Protein AF-A0A961DY93-F1 (afdb_monomer_lite)

Radius of gyration: 14.18 Å; chains: 1; bounding box: 35×26×29 Å

Structure (mmCIF, N/CA/C/O backbone):
data_AF-A0A961DY93-F1
#
_entry.id   AF-A0A961DY93-F1
#
loop_
_atom_site.group_PDB
_atom_site.id
_atom_site.type_symbol
_atom_site.label_atom_id
_atom_site.label_alt_id
_atom_site.label_comp_id
_atom_site.label_asym_id
_atom_site.label_entity_id
_atom_site.label_seq_id
_atom_site.pdbx_PDB_ins_code
_atom_site.Cartn_x
_atom_site.Cartn_y
_atom_site.Cartn_z
_atom_site.occupancy
_atom_site.B_iso_or_equiv
_atom_site.auth_seq_id
_atom_site.auth_comp_id
_atom_site.auth_asym_id
_atom_site.auth_atom_id
_atom_site.pdbx_PDB_model_num
ATOM 1 N N . SER A 1 1 ? -19.897 -7.450 -0.874 1.00 83.44 1 SER A N 1
ATOM 2 C CA . SER A 1 1 ? -19.285 -8.776 -0.645 1.00 83.44 1 SER A CA 1
ATOM 3 C C . SER A 1 1 ? -18.576 -8.742 0.696 1.00 83.44 1 SER A C 1
ATOM 5 O O . SER A 1 1 ? -18.025 -7.692 1.018 1.00 83.44 1 SER A O 1
ATOM 7 N N . ALA A 1 2 ? -18.563 -9.853 1.437 1.00 87.62 2 ALA A N 1
ATOM 8 C CA . ALA A 1 2 ? -17.828 -9.990 2.700 1.00 87.62 2 ALA A CA 1
ATOM 9 C C . ALA A 1 2 ? -16.331 -9.632 2.564 1.00 87.62 2 ALA A C 1
ATOM 11 O O . ALA A 1 2 ? -15.719 -9.103 3.496 1.00 87.62 2 ALA A O 1
ATOM 12 N N . ASP A 1 3 ? -15.756 -9.830 1.375 1.00 91.62 3 ASP A N 1
ATOM 13 C CA . ASP A 1 3 ? -14.362 -9.474 1.087 1.00 91.62 3 ASP A CA 1
ATOM 14 C C . ASP A 1 3 ? -14.125 -7.961 1.135 1.00 91.62 3 ASP A C 1
ATOM 16 O O . ASP A 1 3 ? -13.136 -7.500 1.698 1.00 91.62 3 ASP A O 1
ATOM 20 N N . ALA A 1 4 ? -15.054 -7.165 0.597 1.00 93.44 4 ALA A N 1
ATOM 21 C CA . ALA A 1 4 ? -14.921 -5.709 0.557 1.00 93.44 4 ALA A CA 1
ATOM 22 C C . ALA A 1 4 ? -14.965 -5.096 1.965 1.00 93.44 4 ALA A C 1
ATOM 24 O O . ALA A 1 4 ? -14.184 -4.200 2.279 1.00 93.44 4 ALA A O 1
ATOM 25 N N . GLU A 1 5 ? -15.836 -5.615 2.833 1.00 96.44 5 GLU A N 1
ATOM 26 C CA . GLU A 1 5 ? -15.895 -5.214 4.243 1.00 96.44 5 GLU A CA 1
ATOM 27 C C . GLU A 1 5 ? -14.619 -5.603 4.993 1.00 96.44 5 GLU A C 1
ATOM 29 O O . GLU A 1 5 ? -14.100 -4.827 5.796 1.00 96.44 5 GLU A O 1
ATOM 34 N N . SER A 1 6 ? -14.072 -6.784 4.696 1.00 96.69 6 SER A N 1
ATOM 35 C CA . SER A 1 6 ? -12.821 -7.244 5.299 1.00 96.69 6 SER A CA 1
ATOM 36 C C . SER A 1 6 ? -11.631 -6.386 4.877 1.00 96.69 6 SER A C 1
ATOM 38 O O . SER A 1 6 ? -10.837 -5.982 5.727 1.00 96.69 6 SER A O 1
ATOM 40 N N . VAL A 1 7 ? -11.550 -6.020 3.596 1.00 96.38 7 VAL A N 1
ATOM 41 C CA . VAL A 1 7 ? -10.536 -5.087 3.088 1.00 96.38 7 VAL A CA 1
ATOM 42 C C . VAL A 1 7 ? -10.668 -3.713 3.744 1.00 96.38 7 VAL A C 1
ATOM 44 O O . VAL A 1 7 ? -9.653 -3.125 4.124 1.00 96.38 7 VAL A O 1
ATOM 47 N N . ALA A 1 8 ? -11.889 -3.200 3.916 1.00 96.94 8 ALA A N 1
ATOM 48 C CA . ALA A 1 8 ? -12.114 -1.909 4.562 1.00 96.94 8 ALA A CA 1
ATOM 49 C C . ALA A 1 8 ? -11.647 -1.914 6.027 1.00 96.94 8 ALA A C 1
ATOM 51 O O . ALA A 1 8 ? -10.946 -0.992 6.447 1.00 96.94 8 ALA A O 1
ATOM 52 N N . ARG A 1 9 ? -11.961 -2.982 6.773 1.00 98.12 9 ARG A N 1
ATOM 53 C CA . ARG A 1 9 ? -11.521 -3.163 8.164 1.00 98.12 9 ARG A CA 1
ATOM 54 C C . ARG A 1 9 ? -9.997 -3.155 8.280 1.00 98.12 9 ARG A C 1
ATOM 56 O O . ARG A 1 9 ? -9.447 -2.316 8.986 1.00 98.12 9 ARG A O 1
ATOM 63 N N . VAL A 1 10 ? -9.320 -4.024 7.526 1.00 98.06 10 VAL A N 1
ATOM 64 C CA . VAL A 1 10 ? -7.850 -4.139 7.563 1.00 98.06 10 VAL A CA 1
ATOM 65 C C . VAL A 1 10 ? -7.179 -2.837 7.112 1.00 98.06 10 VAL A C 1
ATOM 67 O O . VAL A 1 10 ? -6.164 -2.426 7.670 1.00 98.06 10 VAL A O 1
ATOM 70 N N . SER A 1 11 ? -7.753 -2.140 6.128 1.00 98.19 11 SER A N 1
ATOM 71 C CA . SER A 1 11 ? -7.236 -0.840 5.684 1.00 98.19 11 SER A CA 1
ATOM 72 C C . SER A 1 11 ? -7.290 0.213 6.795 1.00 98.19 11 SER A C 1
ATOM 74 O O . SER A 1 11 ? -6.321 0.954 6.966 1.00 98.19 11 SER A O 1
ATOM 76 N N . GLY A 1 12 ? -8.386 0.256 7.561 1.00 98.31 12 GLY A N 1
ATOM 77 C CA . GLY A 1 12 ? -8.529 1.137 8.722 1.00 98.31 12 GLY A CA 1
ATOM 78 C C . GLY A 1 12 ? -7.514 0.815 9.819 1.00 98.31 12 GLY A C 1
ATOM 79 O O . GLY A 1 12 ? -6.795 1.703 10.268 1.00 98.31 12 GLY A O 1
ATOM 80 N N . GLU A 1 13 ? -7.354 -0.465 10.160 1.00 98.50 13 GLU A N 1
ATOM 81 C CA . GLU A 1 13 ? -6.367 -0.920 11.151 1.00 98.50 13 GLU A CA 1
ATOM 82 C C . GLU A 1 13 ? -4.932 -0.519 10.769 1.00 98.50 13 GLU A C 1
ATOM 84 O O . GLU A 1 13 ? -4.169 -0.036 11.608 1.00 98.50 13 GLU A O 1
ATOM 89 N N . ILE A 1 14 ? -4.561 -0.649 9.488 1.00 98.44 14 ILE A N 1
ATOM 90 C CA . ILE A 1 14 ? -3.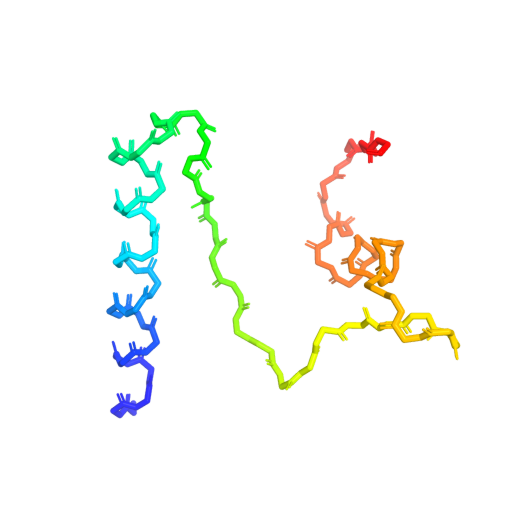256 -0.194 8.985 1.00 98.44 14 ILE A CA 1
ATOM 91 C C . ILE A 1 14 ? -3.106 1.324 9.158 1.00 98.44 14 ILE A C 1
ATOM 93 O O . ILE A 1 14 ? -2.054 1.797 9.596 1.00 98.44 14 ILE A O 1
ATOM 97 N N . GLN A 1 15 ? -4.130 2.105 8.808 1.00 98.62 15 GLN A N 1
ATOM 98 C CA . GLN A 1 15 ? -4.096 3.565 8.929 1.00 98.62 15 GLN A CA 1
ATOM 99 C C . GLN A 1 15 ? -3.952 4.021 10.380 1.00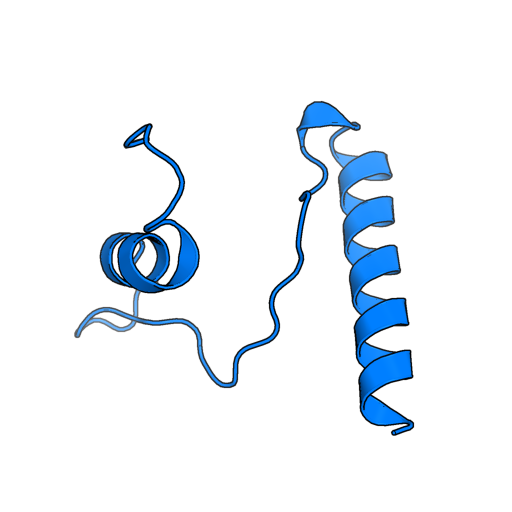 98.62 15 GLN A C 1
ATOM 101 O O . GLN A 1 15 ? -3.125 4.902 10.659 1.00 98.62 15 GLN A O 1
ATOM 106 N N . ASP A 1 16 ? -4.713 3.403 11.281 1.00 98.62 16 ASP A N 1
ATOM 107 C CA . ASP A 1 16 ? -4.702 3.680 12.712 1.00 98.62 16 ASP A CA 1
ATOM 108 C C . ASP A 1 16 ? -3.365 3.298 13.335 1.00 98.62 16 ASP A C 1
ATOM 110 O O . ASP A 1 16 ? -2.779 4.092 14.071 1.00 98.62 16 ASP A O 1
ATOM 114 N N . GLU A 1 17 ? -2.807 2.143 12.975 1.00 98.69 17 GLU A N 1
ATOM 115 C CA . GLU A 1 17 ? -1.537 1.696 13.536 1.00 98.69 17 GLU A CA 1
ATOM 116 C C . GLU A 1 17 ? -0.359 2.552 13.053 1.00 98.69 17 GLU A C 1
ATOM 118 O O . GLU A 1 17 ? 0.524 2.916 13.840 1.00 98.69 17 GLU A O 1
ATOM 123 N N . VAL A 1 18 ? -0.357 2.958 11.778 1.00 98.75 18 VAL A N 1
ATOM 124 C CA . VAL A 1 18 ? 0.639 3.909 11.266 1.00 98.75 18 VAL A CA 1
ATOM 125 C C . VAL A 1 18 ? 0.479 5.267 11.947 1.00 98.75 18 VAL A C 1
ATOM 127 O O . VAL A 1 18 ? 1.482 5.860 12.352 1.00 98.75 18 VAL A O 1
ATOM 130 N N . ARG A 1 19 ? -0.756 5.752 12.130 1.00 98.44 19 ARG A N 1
ATOM 131 C CA . ARG A 1 19 ? -1.024 7.002 12.854 1.00 98.44 19 ARG A CA 1
ATOM 132 C C . ARG A 1 19 ? -0.536 6.922 14.298 1.00 98.44 19 ARG A C 1
ATOM 134 O O . ARG A 1 19 ? 0.103 7.861 14.763 1.00 98.44 19 ARG A O 1
ATOM 141 N N . ARG A 1 20 ? -0.798 5.813 14.988 1.00 98.56 20 ARG A N 1
ATOM 142 C CA . ARG A 1 20 ? -0.414 5.589 16.384 1.00 98.56 20 ARG A CA 1
ATOM 143 C C . ARG A 1 20 ? 1.103 5.530 16.557 1.00 98.56 20 ARG A C 1
ATOM 145 O O . ARG A 1 20 ? 1.625 6.145 17.479 1.00 98.56 20 ARG A O 1
ATOM 152 N N . ARG A 1 21 ? 1.818 4.812 15.681 1.00 98.50 21 ARG A N 1
ATOM 153 C CA . ARG A 1 21 ? 3.278 4.616 15.801 1.00 98.50 21 ARG A CA 1
ATOM 154 C C . ARG A 1 21 ? 4.113 5.748 15.211 1.00 98.50 21 ARG A C 1
ATOM 156 O O . ARG A 1 21 ? 5.202 6.012 15.706 1.00 98.50 21 ARG A O 1
ATOM 163 N N . LYS A 1 22 ? 3.654 6.364 14.118 1.00 98.38 22 LYS A N 1
ATOM 164 C CA . LYS A 1 22 ? 4.439 7.332 13.330 1.00 98.38 22 LYS A CA 1
ATOM 165 C C . LYS A 1 22 ? 3.824 8.728 13.315 1.00 98.38 22 LYS A C 1
ATOM 167 O O . LYS A 1 22 ? 4.443 9.647 12.800 1.00 98.38 22 LYS A O 1
ATOM 172 N N . GLY A 1 23 ? 2.633 8.910 13.872 1.00 98.31 23 GLY A N 1
ATOM 173 C CA . GLY A 1 23 ? 1.915 10.178 13.851 1.00 98.31 23 GLY A CA 1
ATOM 174 C C . GLY A 1 23 ? 1.067 10.377 12.587 1.00 98.31 23 GLY A C 1
ATOM 175 O O . GLY A 1 23 ? 1.225 9.680 11.579 1.00 98.31 23 GLY A O 1
ATOM 176 N N . PRO A 1 24 ? 0.150 11.359 12.615 1.00 97.38 24 PRO A N 1
ATOM 177 C CA . PRO A 1 24 ? -0.855 11.558 11.569 1.00 97.38 24 PRO A CA 1
ATOM 178 C C . PRO A 1 24 ? -0.267 11.931 10.203 1.00 97.38 24 PRO A C 1
ATOM 180 O O . PRO A 1 24 ? -0.847 11.570 9.186 1.00 97.38 24 PRO A O 1
ATOM 183 N N . VAL A 1 25 ? 0.897 12.592 10.159 1.00 97.62 25 VAL A N 1
ATOM 184 C CA . VAL A 1 25 ? 1.583 12.962 8.902 1.00 97.62 25 VAL A CA 1
ATOM 185 C C . VAL A 1 25 ? 1.972 11.731 8.079 1.00 97.62 25 VAL A C 1
ATOM 187 O O . VAL A 1 25 ? 1.978 11.781 6.851 1.00 97.62 25 VAL A O 1
ATOM 190 N N . HIS A 1 26 ? 2.286 10.624 8.750 1.00 97.62 26 HIS A N 1
ATOM 191 C CA . HIS A 1 26 ? 2.746 9.401 8.104 1.00 97.62 26 HI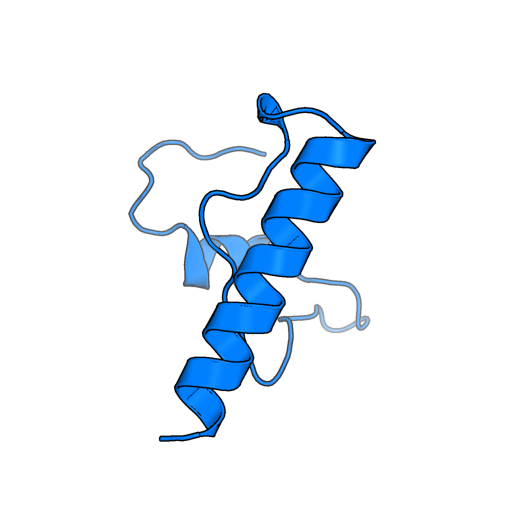S A CA 1
ATOM 192 C C . HIS A 1 26 ? 1.620 8.414 7.785 1.00 97.62 26 HIS A C 1
ATOM 194 O O . HIS A 1 26 ? 1.875 7.449 7.064 1.00 97.62 26 HIS A O 1
ATOM 200 N N . SER A 1 27 ? 0.404 8.628 8.297 1.00 98.12 27 SER A N 1
ATOM 201 C CA . SER A 1 27 ? -0.728 7.743 8.015 1.00 98.12 27 SER A CA 1
ATOM 202 C C . SER A 1 27 ? -1.099 7.809 6.524 1.00 98.12 27 SER A C 1
ATOM 204 O O . SER A 1 27 ? -1.229 8.906 5.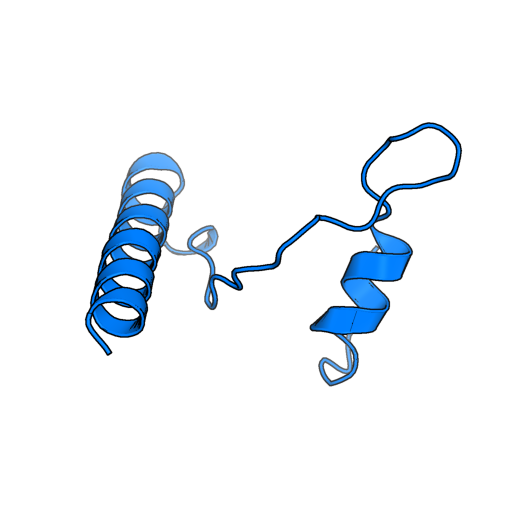965 1.00 98.12 27 SER A O 1
ATOM 206 N N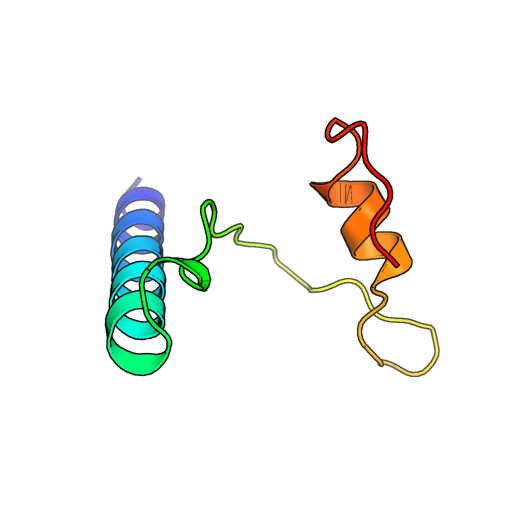 . PRO A 1 28 ? -1.222 6.660 5.834 1.00 95.94 28 PRO A N 1
ATOM 207 C CA . PRO A 1 28 ? -1.494 6.646 4.407 1.00 95.94 28 PRO A CA 1
ATOM 208 C C . PRO A 1 28 ? -2.928 7.095 4.121 1.00 95.94 28 PRO A C 1
ATOM 210 O O . PRO A 1 28 ? -3.888 6.621 4.722 1.00 95.94 28 PRO A O 1
ATOM 213 N N . LYS A 1 29 ? -3.093 7.966 3.122 1.00 93.44 29 LYS A N 1
ATOM 214 C CA . LYS A 1 29 ? -4.422 8.432 2.688 1.00 93.44 29 LYS A CA 1
ATOM 215 C C . LYS A 1 29 ? -5.249 7.340 2.009 1.00 93.44 29 LYS A C 1
ATOM 217 O O . LYS A 1 29 ? -6.468 7.439 1.969 1.00 93.44 29 LYS A O 1
ATOM 222 N N . GLN A 1 30 ? -4.584 6.344 1.431 1.00 92.88 30 GLN A N 1
ATOM 223 C CA . GLN A 1 30 ? -5.200 5.221 0.734 1.00 92.88 30 GLN A CA 1
ATOM 224 C C . GLN A 1 30 ? -4.362 3.965 0.981 1.00 92.88 30 GLN A C 1
ATOM 226 O O . GLN A 1 30 ? -3.131 4.037 0.972 1.00 92.88 30 GLN A O 1
ATOM 231 N N . VAL A 1 31 ? -5.034 2.829 1.153 1.00 94.81 31 VAL A N 1
ATOM 232 C CA . VAL A 1 31 ? -4.445 1.486 1.136 1.00 94.81 31 VAL A CA 1
ATOM 233 C C . VAL A 1 31 ? -5.024 0.781 -0.086 1.00 94.81 31 VAL A C 1
ATOM 235 O O . VAL A 1 31 ? -6.238 0.745 -0.260 1.00 94.81 31 VAL A O 1
ATOM 238 N N . ILE A 1 32 ? -4.159 0.297 -0.975 1.00 93.06 32 ILE A N 1
ATOM 239 C CA . ILE A 1 32 ? -4.561 -0.339 -2.233 1.00 93.06 32 ILE A CA 1
ATOM 240 C C . ILE A 1 32 ? -4.115 -1.793 -2.166 1.00 93.06 32 ILE A C 1
ATOM 242 O O . ILE A 1 32 ? -2.919 -2.065 -2.063 1.00 93.06 32 ILE A O 1
ATOM 246 N N . VAL A 1 33 ? -5.076 -2.712 -2.221 1.00 93.62 33 VAL A N 1
ATOM 247 C CA . VAL A 1 33 ? -4.808 -4.151 -2.276 1.00 93.62 33 VAL A CA 1
ATOM 248 C C . VAL A 1 33 ? -4.575 -4.549 -3.731 1.00 93.62 33 VAL A C 1
ATOM 250 O O . VAL A 1 33 ? -5.313 -4.134 -4.624 1.00 93.62 33 VAL A O 1
ATOM 253 N N . VAL A 1 34 ? -3.517 -5.318 -3.968 1.00 93.81 34 VAL A N 1
ATOM 254 C CA . VAL A 1 34 ? -3.112 -5.823 -5.283 1.00 93.81 34 VAL A CA 1
ATOM 255 C C . VAL A 1 34 ? -2.663 -7.268 -5.131 1.00 93.81 34 VAL A C 1
ATOM 257 O O . VAL A 1 34 ? -2.147 -7.630 -4.077 1.00 93.81 34 VAL A O 1
ATOM 260 N N . ASP A 1 35 ? -2.786 -8.062 -6.191 1.00 94.25 35 ASP A N 1
ATOM 261 C CA . ASP A 1 35 ? -2.354 -9.467 -6.159 1.00 94.25 35 ASP A CA 1
ATOM 262 C C . ASP A 1 35 ? -0.837 -9.599 -5.967 1.00 94.25 35 ASP A C 1
ATOM 264 O O . ASP A 1 35 ? -0.358 -10.504 -5.289 1.00 94.25 35 ASP A O 1
ATOM 268 N N . ALA A 1 36 ? -0.068 -8.670 -6.546 1.00 93.88 36 ALA A N 1
ATOM 269 C CA . ALA A 1 36 ? 1.381 -8.622 -6.408 1.00 93.88 36 ALA A CA 1
ATOM 270 C C . ALA A 1 36 ? 1.926 -7.194 -6.532 1.00 93.88 36 ALA A C 1
ATOM 272 O O . ALA A 1 36 ? 1.467 -6.385 -7.348 1.00 93.88 36 ALA A O 1
ATOM 273 N N . VAL A 1 37 ? 2.960 -6.899 -5.743 1.00 92.44 37 VAL A N 1
ATOM 274 C CA . VAL A 1 37 ? 3.740 -5.665 -5.879 1.00 92.44 37 VAL A CA 1
ATOM 275 C C . VAL A 1 37 ? 4.651 -5.798 -7.105 1.00 92.44 37 VAL A C 1
ATOM 277 O O . VAL A 1 37 ? 5.355 -6.801 -7.212 1.00 92.44 37 VAL A O 1
ATOM 280 N N . PRO A 1 38 ? 4.685 -4.810 -8.022 1.00 94.06 38 PRO A N 1
ATOM 281 C CA . PRO A 1 38 ? 5.645 -4.798 -9.118 1.00 94.06 38 PRO A CA 1
ATOM 282 C C . PRO A 1 38 ? 7.081 -4.911 -8.606 1.00 94.06 38 PRO A C 1
ATOM 284 O O . PRO A 1 38 ? 7.496 -4.170 -7.710 1.00 94.06 38 PRO A O 1
ATOM 287 N N . VAL A 1 39 ? 7.849 -5.812 -9.208 1.00 97.19 39 VAL A N 1
ATOM 288 C CA . VAL A 1 39 ? 9.261 -6.032 -8.898 1.00 97.19 39 VAL A CA 1
ATOM 289 C C . VAL A 1 39 ? 10.105 -5.925 -10.163 1.00 97.19 39 VAL A C 1
ATOM 291 O O . VAL A 1 39 ? 9.632 -6.154 -11.272 1.00 97.19 39 VAL A O 1
ATOM 294 N N . THR A 1 40 ? 11.368 -5.560 -9.987 1.00 96.69 40 THR A N 1
ATOM 295 C CA . THR A 1 40 ? 12.385 -5.559 -11.045 1.00 96.69 40 THR A CA 1
ATOM 296 C C . THR A 1 40 ? 12.778 -6.992 -11.423 1.00 96.69 40 THR A C 1
ATOM 298 O O . THR A 1 40 ? 12.459 -7.934 -10.700 1.00 96.69 40 THR A O 1
ATOM 301 N N . ALA A 1 41 ? 13.559 -7.168 -12.496 1.00 95.69 41 ALA A N 1
ATOM 302 C CA . ALA A 1 41 ? 14.099 -8.478 -12.891 1.00 95.69 41 ALA A CA 1
ATOM 303 C C . ALA A 1 41 ? 14.929 -9.179 -11.789 1.00 95.69 41 ALA A C 1
ATOM 305 O O . ALA A 1 41 ? 15.091 -10.392 -11.819 1.00 95.69 41 ALA A O 1
ATOM 306 N N . LEU A 1 42 ? 15.424 -8.429 -10.796 1.00 96.62 42 LEU A N 1
ATOM 307 C CA . LEU A 1 42 ? 16.147 -8.951 -9.629 1.00 96.62 42 LEU A CA 1
ATOM 308 C C . LEU A 1 42 ? 15.240 -9.177 -8.401 1.00 96.62 42 LEU A C 1
ATOM 310 O O . LEU A 1 42 ? 15.741 -9.362 -7.296 1.00 96.62 42 LEU A O 1
ATOM 314 N N . GLY A 1 43 ? 13.916 -9.076 -8.552 1.00 95.19 43 GLY A N 1
ATOM 315 C CA . GLY A 1 43 ? 12.934 -9.322 -7.488 1.00 95.19 43 GLY A CA 1
ATOM 316 C C . GLY A 1 43 ? 12.770 -8.194 -6.461 1.00 95.19 43 GLY A C 1
ATOM 317 O O . GLY A 1 43 ? 11.959 -8.307 -5.546 1.00 95.19 43 GLY A O 1
ATOM 318 N N . LYS A 1 44 ? 13.497 -7.078 -6.594 1.00 96.06 44 LYS A N 1
ATOM 319 C CA . LYS A 1 44 ? 13.340 -5.908 -5.706 1.00 96.06 44 LYS A CA 1
ATOM 320 C C . LYS A 1 44 ? 12.100 -5.093 -6.091 1.00 96.06 44 LYS A C 1
ATOM 322 O O . LYS A 1 44 ? 11.870 -4.969 -7.295 1.00 96.06 44 LYS A O 1
ATOM 327 N N . PRO A 1 45 ? 11.370 -4.471 -5.140 1.00 95.44 45 PRO A N 1
ATOM 328 C CA . PRO A 1 45 ? 10.234 -3.603 -5.452 1.00 95.44 45 PRO A CA 1
ATOM 329 C C . PRO A 1 45 ? 10.580 -2.536 -6.495 1.00 95.44 45 PRO A C 1
ATOM 331 O O . PRO A 1 45 ? 11.499 -1.735 -6.305 1.00 95.44 45 PRO A O 1
ATOM 334 N N . ASP A 1 46 ? 9.828 -2.509 -7.594 1.00 95.69 46 ASP A N 1
ATOM 335 C CA . ASP A 1 46 ? 10.001 -1.521 -8.653 1.00 95.69 46 ASP A CA 1
ATOM 336 C C . ASP A 1 46 ? 9.191 -0.264 -8.323 1.00 95.69 46 ASP A C 1
ATOM 338 O O . ASP A 1 46 ? 8.020 -0.104 -8.682 1.00 95.69 46 ASP A O 1
ATOM 342 N N . LYS A 1 47 ? 9.848 0.669 -7.628 1.00 92.12 47 LYS A N 1
ATOM 343 C CA . LYS A 1 47 ? 9.258 1.957 -7.246 1.00 92.12 47 LYS A CA 1
ATOM 344 C C . LYS A 1 47 ? 8.767 2.748 -8.464 1.00 92.12 47 LYS A C 1
ATOM 346 O O . LYS A 1 47 ? 7.764 3.451 -8.348 1.00 92.12 47 LYS A O 1
ATOM 351 N N . LYS A 1 48 ? 9.431 2.650 -9.623 1.00 91.81 48 LYS A N 1
ATOM 352 C CA . LYS A 1 48 ? 9.043 3.383 -10.837 1.00 91.81 48 LYS A CA 1
ATOM 353 C C . LYS A 1 48 ? 7.751 2.810 -11.412 1.00 91.81 48 LYS A C 1
ATOM 355 O O . LYS A 1 48 ? 6.835 3.581 -11.689 1.00 91.81 48 LYS A O 1
ATOM 360 N N . ALA A 1 49 ? 7.646 1.486 -11.519 1.00 92.88 49 ALA A N 1
ATOM 361 C CA . ALA A 1 49 ? 6.433 0.816 -11.982 1.00 92.88 49 ALA A CA 1
ATOM 362 C C . ALA A 1 49 ? 5.243 1.063 -11.039 1.00 92.88 49 ALA A C 1
ATOM 364 O O . ALA A 1 49 ? 4.141 1.367 -11.498 1.00 92.88 49 ALA A O 1
ATOM 365 N N . VAL A 1 50 ? 5.470 1.023 -9.719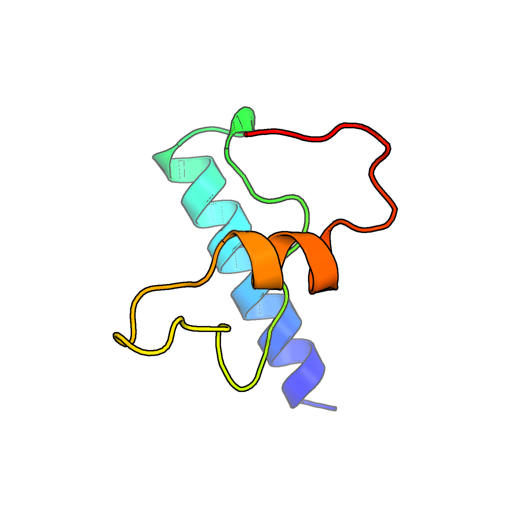 1.00 91.38 50 VAL A N 1
ATOM 366 C CA . VAL A 1 50 ? 4.454 1.382 -8.712 1.00 91.38 50 VAL A CA 1
ATOM 367 C C . VAL A 1 50 ? 4.000 2.835 -8.887 1.00 91.38 50 VAL A C 1
ATOM 369 O O . VAL A 1 50 ? 2.799 3.105 -8.923 1.00 91.38 50 VAL A O 1
ATOM 372 N N . ARG A 1 51 ? 4.941 3.780 -9.024 1.00 89.38 51 ARG A N 1
ATOM 373 C CA . ARG A 1 51 ? 4.625 5.204 -9.215 1.00 89.38 51 ARG A CA 1
ATOM 374 C C . ARG A 1 51 ? 3.873 5.463 -10.510 1.00 89.38 51 ARG A C 1
ATOM 376 O O . ARG A 1 51 ? 2.946 6.260 -10.482 1.00 89.38 51 ARG A O 1
ATOM 383 N N . ALA A 1 52 ? 4.244 4.805 -11.607 1.00 89.00 52 ALA A N 1
ATOM 384 C CA . ALA A 1 52 ? 3.454 4.861 -12.825 1.00 89.00 52 ALA A CA 1
ATOM 385 C C . ALA A 1 52 ? 2.036 4.395 -12.482 1.00 89.00 52 ALA A C 1
ATOM 387 O O . ALA A 1 52 ? 1.141 5.219 -12.365 1.00 89.00 52 ALA A O 1
ATOM 388 N N . ARG A 1 53 ? 1.836 3.121 -12.138 1.00 89.44 53 ARG A N 1
ATOM 389 C CA . ARG A 1 53 ? 0.497 2.539 -11.952 1.00 89.44 53 ARG A CA 1
ATOM 390 C C . ARG A 1 53 ? -0.430 3.325 -11.012 1.00 89.44 53 ARG A C 1
ATOM 392 O O . ARG A 1 53 ? -1.606 3.464 -11.334 1.00 89.44 53 ARG A O 1
ATOM 399 N N . PHE A 1 54 ? 0.073 3.853 -9.894 1.00 87.38 54 PHE A N 1
ATOM 400 C CA . PHE A 1 54 ? -0.775 4.419 -8.833 1.00 87.38 54 PHE A CA 1
ATOM 401 C C . PHE A 1 54 ? -0.619 5.933 -8.597 1.00 87.38 54 PHE A C 1
ATOM 403 O O . PHE A 1 54 ? -1.322 6.483 -7.752 1.00 87.38 54 PHE A O 1
ATOM 410 N N . TRP A 1 55 ? 0.277 6.627 -9.314 1.00 81.44 55 TRP A N 1
ATOM 411 C CA . TRP A 1 55 ? 0.579 8.054 -9.087 1.00 81.44 55 TRP A CA 1
ATOM 412 C C . TRP A 1 55 ? 0.367 8.953 -10.318 1.00 81.44 55 TRP A C 1
ATOM 414 O O . TRP A 1 55 ? 0.613 10.156 -10.222 1.00 81.44 55 TRP A O 1
ATOM 424 N N . HIS A 1 56 ? -0.132 8.412 -11.442 1.00 70.94 56 HIS A N 1
ATOM 425 C CA . HIS A 1 56 ? -0.314 9.133 -12.716 1.00 70.94 56 HIS A CA 1
ATOM 426 C C . HIS A 1 56 ? -1.049 10.484 -12.600 1.00 70.94 56 HIS A C 1
ATOM 428 O O . HIS A 1 56 ? -0.748 11.401 -13.355 1.00 70.94 56 HIS A O 1
ATOM 434 N N . SER A 1 57 ? -1.993 10.640 -11.664 1.00 68.12 57 SER A N 1
ATOM 435 C CA . SER A 1 57 ? -2.815 11.856 -11.525 1.00 68.12 57 SER A CA 1
ATOM 436 C C . SER A 1 57 ? -2.264 12.900 -10.546 1.00 68.12 57 SER A C 1
ATOM 438 O O . SER A 1 57 ? -2.856 13.965 -10.366 1.00 68.12 57 SER A O 1
ATOM 440 N N . LYS A 1 58 ? -1.138 12.631 -9.878 1.00 65.94 58 LYS A N 1
ATOM 441 C CA . LYS A 1 58 ? -0.523 13.577 -8.940 1.00 65.94 58 LYS A CA 1
ATOM 442 C C . LYS A 1 58 ? 0.557 14.350 -9.700 1.00 65.94 58 LYS A C 1
ATOM 444 O O . LYS A 1 58 ? 1.658 13.844 -9.870 1.00 65.94 58 LYS A O 1
ATOM 449 N N . GLY A 1 59 ? 0.275 15.593 -10.104 1.00 60.22 59 GLY A N 1
ATOM 450 C CA . GLY A 1 59 ? 1.178 16.454 -10.898 1.00 60.22 59 GLY A CA 1
ATOM 451 C C . GLY A 1 59 ? 2.546 16.797 -10.278 1.00 60.22 59 GLY A C 1
ATOM 452 O O . GLY A 1 59 ? 3.274 17.623 -10.815 1.00 60.22 59 GLY A O 1
ATOM 453 N N . ARG A 1 60 ? 2.919 16.179 -9.150 1.00 65.44 60 ARG A N 1
ATOM 454 C CA . ARG A 1 60 ? 4.232 16.313 -8.518 1.00 65.44 60 ARG A CA 1
ATOM 455 C C . ARG A 1 60 ? 4.971 14.981 -8.594 1.00 65.44 60 ARG A C 1
ATOM 457 O O . ARG A 1 60 ? 4.637 14.043 -7.866 1.00 65.44 60 ARG A O 1
ATOM 464 N N . ALA A 1 61 ? 6.016 14.934 -9.415 1.00 57.56 61 ALA A N 1
ATOM 465 C CA . ALA A 1 61 ? 7.011 13.877 -9.336 1.00 57.56 61 ALA A CA 1
ATOM 466 C C . ALA A 1 61 ? 7.780 14.020 -8.012 1.00 57.56 61 ALA A C 1
ATOM 468 O O . ALA A 1 61 ? 8.328 15.075 -7.705 1.00 57.56 61 ALA A O 1
ATOM 469 N N . VAL A 1 62 ? 7.785 12.966 -7.205 1.00 65.75 62 VAL A N 1
ATOM 470 C CA . VAL A 1 62 ? 8.598 12.862 -5.987 1.00 65.75 62 VAL A CA 1
ATOM 471 C C . VAL A 1 62 ? 9.622 11.750 -6.217 1.00 65.75 62 VAL A C 1
ATOM 473 O O . VAL A 1 62 ? 9.231 10.649 -6.612 1.00 65.75 62 VAL A O 1
ATOM 476 N N . GLY A 1 63 ? 10.912 12.046 -6.020 1.00 58.38 63 GLY A N 1
ATOM 477 C CA . GLY A 1 63 ? 12.039 11.114 -6.216 1.00 58.38 63 GLY A CA 1
ATOM 478 C C . GLY A 1 63 ? 11.933 9.833 -5.398 1.00 58.38 63 GLY A C 1
ATOM 479 O O . GLY A 1 63 ? 11.297 9.818 -4.320 1.00 58.38 63 GLY A O 1
#

Sequence (63 aa):
SADAESVARVSGEIQDEVRRRKGPVHSPKQVIVVDAVPVTALGKPDKKAVRARFWHSKGRAVG

Foldseek 3Di:
DVVVVVVVVVLVVQQVVCCVPPNNVRRDPDDDDDPDADADPVRHRDPPVVCVVPVVPPPDDDD

Secondary structure (DSSP, 8-state):
-HHHHHHHHHHHHHHHHHHHHH-GGGS-S-----SS--B-TTSSB-HHHHHHHHHTT-S----

pLDDT: mean 90.92, std 10.99, range [57.56, 98.75]